Protein AF-A0A967BFW5-F1 (afdb_monomer_lite)

Sequence (135 aa):
MIITHPGGSLLHADSHAGEQSDLAKATSLALAIERHWGFGGSGLLWDGVSAADIWRAPADLRERVEAHLREAQDKALVTIRANRNVLETLAERLLRVRDMSGWDIERLEQDIMASNEDTPSTEAASGGQNTCLEI

pLDDT: mean 74.75, std 19.35, range [32.22, 97.31]

Structure (mmCIF, N/CA/C/O backbone):
data_AF-A0A967BFW5-F1
#
_entry.id   AF-A0A967BFW5-F1
#
loop_
_atom_site.group_PDB
_atom_site.id
_atom_site.type_symbol
_atom_site.label_atom_id
_atom_site.label_alt_id
_atom_site.label_comp_id
_atom_site.label_asym_id
_atom_site.label_entity_id
_atom_site.label_seq_id
_atom_site.pdbx_PDB_ins_code
_atom_site.Cartn_x
_atom_site.Cartn_y
_atom_site.Cartn_z
_atom_site.occupancy
_atom_site.B_iso_or_equiv
_atom_site.auth_seq_id
_atom_site.auth_comp_id
_atom_site.auth_asym_id
_atom_site.auth_atom_id
_atom_site.pdbx_PDB_model_num
ATOM 1 N N . MET A 1 1 ? -15.442 40.557 -27.278 1.00 44.66 1 MET A N 1
ATOM 2 C CA . MET A 1 1 ? -14.655 41.226 -26.223 1.00 44.66 1 MET A CA 1
ATOM 3 C C . MET A 1 1 ? -15.603 41.619 -25.101 1.00 44.66 1 MET A C 1
ATOM 5 O O . MET A 1 1 ? -16.270 42.633 -25.220 1.00 44.66 1 MET A O 1
ATOM 9 N N . ILE A 1 2 ? -15.710 40.780 -24.068 1.00 32.22 2 ILE A N 1
ATOM 10 C CA . ILE A 1 2 ? -16.253 41.117 -22.745 1.00 32.22 2 ILE A CA 1
ATOM 11 C C . ILE A 1 2 ? -15.374 40.361 -21.746 1.00 32.22 2 ILE A C 1
ATOM 13 O O . ILE A 1 2 ? -15.135 39.168 -21.914 1.00 32.22 2 ILE A O 1
ATOM 17 N N . ILE A 1 3 ? -14.833 41.095 -20.780 1.00 43.09 3 ILE A N 1
ATOM 18 C CA . ILE A 1 3 ? -13.935 40.620 -19.729 1.00 43.09 3 ILE A CA 1
ATOM 19 C C . ILE A 1 3 ? -14.806 40.295 -18.512 1.00 43.09 3 ILE A C 1
ATOM 21 O O . ILE A 1 3 ? -15.486 41.184 -18.001 1.00 43.09 3 ILE A O 1
ATOM 25 N N . THR A 1 4 ? -14.778 39.052 -18.032 1.00 43.78 4 THR A N 1
ATOM 26 C CA . THR A 1 4 ? -15.323 38.662 -16.720 1.00 43.78 4 THR A CA 1
ATOM 27 C C . THR A 1 4 ? -14.179 38.287 -15.779 1.00 43.78 4 THR A C 1
ATOM 29 O O . THR A 1 4 ? -13.277 37.542 -16.153 1.00 43.78 4 THR A O 1
ATOM 32 N N . HIS A 1 5 ? -14.212 38.872 -14.581 1.00 35.19 5 HIS A N 1
ATOM 33 C CA . HIS A 1 5 ? -13.203 38.807 -13.519 1.00 35.19 5 HIS A CA 1
ATOM 34 C C . HIS A 1 5 ? -13.101 37.417 -12.853 1.00 35.19 5 HIS A C 1
ATOM 36 O O . HIS A 1 5 ? -14.050 36.634 -12.935 1.00 35.19 5 HIS A O 1
ATOM 42 N N . PRO A 1 6 ? -11.970 37.107 -12.183 1.00 43.62 6 PRO A N 1
ATOM 43 C CA . PRO A 1 6 ? -11.642 35.769 -11.712 1.00 43.62 6 PRO A CA 1
ATOM 44 C C . PRO A 1 6 ? -12.335 35.489 -10.377 1.00 43.62 6 PRO A C 1
ATOM 46 O O . PRO A 1 6 ? -11.985 36.050 -9.341 1.00 43.62 6 PRO A O 1
ATOM 49 N N . GLY A 1 7 ? -13.326 34.607 -10.406 1.00 41.75 7 GLY A N 1
ATOM 50 C CA . GLY A 1 7 ? -13.968 34.065 -9.220 1.00 41.75 7 GLY A CA 1
ATOM 51 C C . G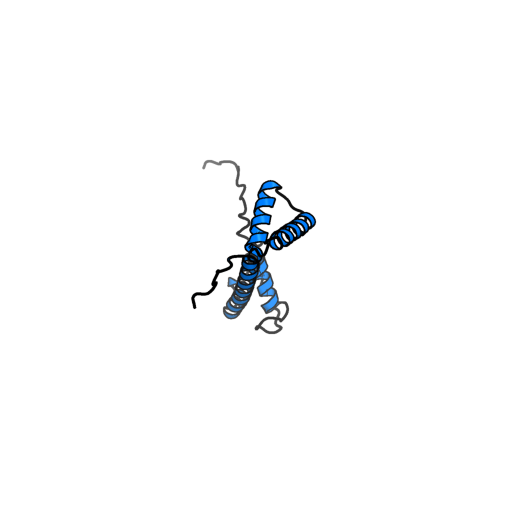LY A 1 7 ? -14.035 32.550 -9.323 1.00 41.75 7 GLY A C 1
ATOM 52 O O . GLY A 1 7 ? -14.643 32.029 -10.249 1.00 41.75 7 GLY A O 1
ATOM 53 N N . GLY A 1 8 ? -13.425 31.878 -8.348 1.00 46.81 8 GLY A N 1
ATOM 54 C CA . GLY A 1 8 ? -13.819 30.541 -7.918 1.00 46.81 8 GLY A CA 1
ATOM 55 C C . GLY A 1 8 ? -13.444 29.396 -8.850 1.00 46.81 8 GLY A C 1
ATOM 56 O O . GLY A 1 8 ? -14.253 28.936 -9.644 1.00 46.81 8 GLY A O 1
ATOM 57 N N . SER A 1 9 ? -12.266 28.822 -8.629 1.00 38.81 9 SER A N 1
ATOM 58 C CA . SER A 1 9 ? -12.146 27.375 -8.758 1.00 38.81 9 SER A CA 1
ATOM 59 C C . SER A 1 9 ? -11.348 26.870 -7.564 1.00 38.81 9 SER A C 1
ATOM 61 O O . SER A 1 9 ? -10.123 26.788 -7.578 1.00 38.81 9 SER A O 1
ATOM 63 N N . LEU A 1 10 ? -12.071 26.617 -6.470 1.00 46.34 10 LEU A N 1
ATOM 64 C CA . LEU A 1 10 ? -11.657 25.631 -5.482 1.00 46.34 10 LEU A CA 1
ATOM 65 C C . LEU A 1 10 ? -11.729 24.287 -6.204 1.00 46.34 10 LEU A C 1
ATOM 67 O O . LEU A 1 10 ? -12.758 23.617 -6.191 1.00 46.34 10 LEU A O 1
ATOM 71 N N . LEU A 1 11 ? -10.648 23.932 -6.891 1.00 45.56 11 LEU A N 1
ATOM 72 C CA . LEU A 1 11 ? -10.410 22.557 -7.292 1.00 45.56 11 LEU A CA 1
ATOM 73 C C . LEU A 1 11 ? -10.233 21.807 -5.974 1.00 45.56 11 LEU A C 1
ATOM 75 O O . LEU A 1 11 ? -9.186 21.877 -5.333 1.00 45.56 11 LEU A O 1
ATOM 79 N N . HIS A 1 12 ? -11.307 21.158 -5.535 1.00 45.75 12 HIS A N 1
ATOM 80 C CA . HIS A 1 12 ? -11.198 19.985 -4.692 1.00 45.75 12 HIS A CA 1
ATOM 81 C C . HIS A 1 12 ? -10.325 19.025 -5.500 1.00 45.75 12 HIS A C 1
ATOM 83 O O . HIS A 1 12 ? -10.773 18.445 -6.484 1.00 45.75 12 HIS A O 1
ATOM 89 N N . ALA A 1 13 ? -9.031 18.989 -5.187 1.00 47.25 13 ALA A N 1
ATOM 90 C CA . ALA A 1 13 ? -8.180 17.926 -5.665 1.00 47.25 13 ALA A CA 1
ATOM 91 C C . ALA A 1 13 ? -8.786 16.657 -5.079 1.00 47.25 13 ALA A C 1
ATOM 93 O O . ALA A 1 13 ? -8.767 16.469 -3.860 1.00 47.25 13 ALA A O 1
ATOM 94 N N . ASP A 1 14 ? -9.396 15.839 -5.928 1.00 43.50 14 ASP A N 1
ATOM 95 C CA . ASP A 1 14 ? -9.799 14.507 -5.529 1.00 43.50 14 ASP A CA 1
ATOM 96 C C . ASP A 1 14 ? -8.537 13.843 -4.976 1.00 43.50 14 ASP A C 1
ATOM 98 O O . ASP A 1 14 ? -7.567 13.632 -5.704 1.00 43.50 14 ASP A O 1
ATOM 102 N N . SER A 1 15 ? -8.523 13.511 -3.684 1.00 52.41 15 SER A N 1
ATOM 103 C CA . SER A 1 15 ? -7.407 12.833 -3.000 1.00 52.41 15 SER A CA 1
ATOM 104 C C . SER A 1 15 ? -7.033 11.475 -3.623 1.00 52.41 15 SER A C 1
ATOM 106 O O . SER A 1 15 ? -6.094 10.816 -3.188 1.00 52.41 15 SER A O 1
ATOM 108 N N . HIS A 1 16 ? -7.754 11.077 -4.671 1.00 51.78 16 HIS A N 1
ATOM 109 C CA . HIS A 1 16 ? -7.592 9.866 -5.452 1.00 51.78 16 HIS A CA 1
ATOM 110 C C . HIS A 1 16 ? -6.722 10.058 -6.708 1.00 51.78 16 HIS A C 1
ATOM 112 O O . HIS A 1 16 ? -6.217 9.066 -7.232 1.00 51.78 16 HIS A O 1
ATOM 118 N N . ALA A 1 17 ? -6.500 11.289 -7.189 1.00 55.75 17 ALA A N 1
ATOM 119 C CA . ALA A 1 17 ? -5.778 11.549 -8.436 1.00 55.75 17 ALA A CA 1
ATOM 120 C C . ALA A 1 17 ? -4.662 12.589 -8.244 1.00 55.75 17 ALA A C 1
ATOM 122 O O . ALA A 1 17 ? -4.911 13.757 -7.963 1.00 55.75 17 ALA A O 1
ATOM 123 N N . GLY A 1 18 ? -3.411 12.159 -8.419 1.00 65.94 18 GLY A N 1
ATOM 124 C CA . GLY A 1 18 ? -2.239 13.035 -8.387 1.00 65.94 18 GLY A CA 1
ATOM 125 C C . GLY A 1 18 ? -1.004 12.354 -7.806 1.00 65.94 18 GLY A C 1
ATOM 126 O O . GLY A 1 18 ? -1.074 11.240 -7.293 1.00 65.94 18 GLY A O 1
ATOM 127 N N . GLU A 1 19 ? 0.134 13.044 -7.849 1.00 67.44 19 GLU A N 1
ATOM 128 C CA . GLU A 1 19 ? 1.432 12.545 -7.356 1.00 67.44 19 GLU A CA 1
ATOM 129 C C . GLU A 1 19 ? 1.438 12.236 -5.847 1.00 67.44 19 GLU A C 1
ATOM 131 O O . GLU A 1 19 ? 2.284 11.4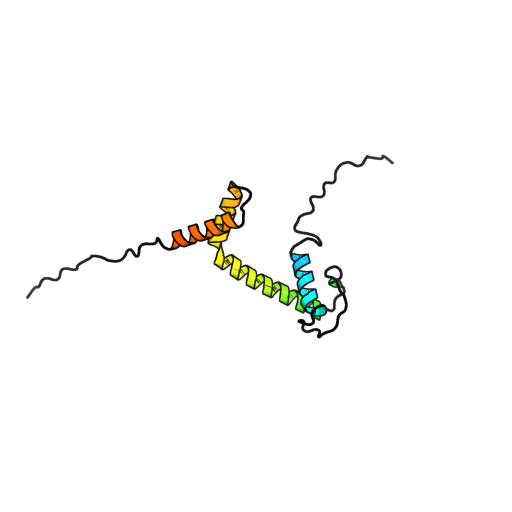89 -5.363 1.00 67.44 19 GLU A O 1
ATOM 136 N N . GLN A 1 20 ? 0.468 12.774 -5.101 1.00 76.81 20 GLN A N 1
ATOM 137 C CA . GLN A 1 20 ? 0.286 12.509 -3.671 1.00 76.81 20 GLN A CA 1
ATOM 138 C C . GLN A 1 20 ? -0.631 11.311 -3.377 1.00 76.81 20 GLN A C 1
ATOM 140 O O . GLN A 1 20 ? -0.743 10.919 -2.214 1.00 76.81 20 GLN A O 1
ATOM 145 N N . SER A 1 21 ? -1.268 10.731 -4.402 1.00 84.50 21 SER A N 1
ATOM 146 C CA . SER A 1 21 ? -2.114 9.541 -4.269 1.00 84.50 21 SER A CA 1
ATOM 147 C C . SER A 1 21 ? -1.296 8.349 -3.773 1.00 84.50 21 SER A C 1
ATOM 149 O O . SER A 1 21 ? -0.130 8.178 -4.142 1.00 84.50 21 SER A O 1
ATOM 151 N N . ASP A 1 22 ? -1.917 7.485 -2.974 1.00 88.75 22 ASP A N 1
ATOM 152 C CA . ASP A 1 22 ? -1.267 6.276 -2.463 1.00 88.75 22 ASP A CA 1
ATOM 153 C C . ASP A 1 22 ? -0.820 5.347 -3.594 1.00 88.75 22 ASP A C 1
ATOM 155 O O . ASP A 1 22 ? 0.235 4.724 -3.495 1.00 88.75 22 ASP A O 1
ATOM 159 N N . LEU A 1 23 ? -1.541 5.338 -4.721 1.00 88.94 23 LEU A N 1
ATOM 160 C CA . LEU A 1 23 ? -1.125 4.596 -5.910 1.00 88.94 23 LEU A CA 1
ATOM 161 C C . LEU A 1 23 ? 0.163 5.167 -6.524 1.00 88.94 23 LEU A C 1
ATOM 163 O O . LEU A 1 23 ? 1.049 4.406 -6.915 1.00 88.94 23 LEU A O 1
ATOM 167 N N . ALA A 1 24 ? 0.305 6.494 -6.581 1.00 87.44 24 ALA A N 1
ATOM 168 C CA . ALA A 1 24 ? 1.520 7.138 -7.086 1.00 87.44 24 ALA A CA 1
ATOM 169 C C . ALA A 1 24 ? 2.723 6.857 -6.169 1.00 87.44 24 ALA A C 1
ATOM 171 O O . ALA A 1 24 ? 3.816 6.537 -6.648 1.00 87.44 24 ALA A O 1
ATOM 172 N N . LYS A 1 25 ? 2.513 6.890 -4.847 1.00 89.94 25 LYS A N 1
ATOM 173 C CA . LYS A 1 25 ? 3.532 6.518 -3.851 1.00 89.94 25 LYS A CA 1
ATOM 174 C C . LYS A 1 25 ? 3.932 5.046 -3.960 1.00 89.94 25 LYS A C 1
ATOM 176 O O . LYS A 1 25 ? 5.123 4.749 -4.007 1.00 89.94 25 LYS A O 1
ATOM 181 N N . ALA A 1 26 ? 2.962 4.136 -4.058 1.00 91.88 26 ALA A N 1
ATOM 182 C CA . ALA A 1 26 ? 3.214 2.704 -4.221 1.00 91.88 26 ALA A CA 1
ATOM 183 C C . ALA A 1 26 ? 3.988 2.410 -5.516 1.00 91.88 26 ALA A C 1
ATOM 185 O O . ALA A 1 26 ? 4.957 1.654 -5.506 1.00 91.88 26 ALA A O 1
ATOM 186 N N . THR A 1 27 ? 3.621 3.077 -6.613 1.00 90.00 27 THR A N 1
ATOM 187 C CA . THR A 1 27 ? 4.324 2.969 -7.901 1.00 90.00 27 THR A CA 1
ATOM 188 C C . THR A 1 27 ? 5.767 3.463 -7.791 1.00 90.00 27 THR A C 1
ATOM 190 O O . THR A 1 27 ? 6.689 2.821 -8.292 1.00 90.00 27 THR A O 1
ATOM 193 N N . SER A 1 28 ? 5.985 4.579 -7.090 1.00 88.38 28 SER A N 1
ATOM 194 C CA . SER A 1 28 ? 7.326 5.127 -6.852 1.00 88.38 28 SER A CA 1
ATOM 195 C C . SER A 1 28 ? 8.192 4.168 -6.030 1.00 88.38 28 SER A C 1
ATOM 197 O O . SER A 1 28 ? 9.363 3.967 -6.348 1.00 88.38 28 SER A O 1
ATOM 199 N N . LEU A 1 29 ? 7.611 3.532 -5.009 1.00 90.38 29 LEU A N 1
ATOM 200 C CA . LEU A 1 29 ? 8.292 2.530 -4.192 1.00 90.38 29 LEU A CA 1
ATOM 201 C C . LEU A 1 29 ? 8.671 1.285 -5.009 1.00 90.38 29 LEU A C 1
ATOM 203 O O . LEU A 1 29 ? 9.802 0.814 -4.919 1.00 90.38 29 LEU A O 1
ATOM 207 N N . ALA A 1 30 ? 7.765 0.784 -5.849 1.00 89.00 30 ALA A N 1
ATOM 208 C CA . ALA A 1 30 ? 8.036 -0.358 -6.722 1.00 89.00 30 ALA A CA 1
ATOM 209 C C . ALA A 1 30 ? 9.156 -0.064 -7.742 1.00 89.00 30 ALA A C 1
ATOM 211 O O . ALA A 1 30 ? 10.034 -0.897 -7.964 1.00 89.00 30 ALA A O 1
ATOM 212 N N . LEU A 1 31 ? 9.198 1.147 -8.308 1.00 87.75 31 LEU A N 1
ATOM 213 C CA . LEU A 1 31 ? 10.312 1.588 -9.160 1.00 87.75 31 LEU A CA 1
ATOM 214 C C . LEU A 1 31 ? 11.640 1.693 -8.394 1.00 87.75 31 LEU A C 1
ATOM 216 O O . LEU A 1 31 ? 12.705 1.382 -8.940 1.00 87.75 31 LEU A O 1
ATOM 220 N N . ALA A 1 32 ? 11.595 2.106 -7.124 1.00 85.69 32 ALA A N 1
ATOM 221 C CA . ALA A 1 32 ? 12.777 2.145 -6.272 1.00 85.69 32 ALA A CA 1
ATOM 222 C C . ALA A 1 32 ? 13.344 0.738 -6.020 1.00 85.69 32 ALA A C 1
ATOM 224 O O . ALA A 1 32 ? 14.550 0.525 -6.165 1.00 85.69 32 ALA A O 1
ATOM 225 N N . ILE A 1 33 ? 12.478 -0.242 -5.751 1.00 85.50 33 ILE A N 1
ATOM 226 C CA . ILE A 1 33 ? 12.864 -1.657 -5.636 1.00 85.50 33 ILE A CA 1
ATOM 227 C C . ILE A 1 33 ? 13.563 -2.124 -6.917 1.00 85.50 33 ILE A C 1
ATOM 229 O O . ILE A 1 33 ? 14.657 -2.690 -6.855 1.00 85.50 33 ILE A O 1
ATOM 233 N N . GLU A 1 34 ? 12.968 -1.834 -8.076 1.00 83.06 34 GLU A N 1
ATOM 234 C CA . GLU A 1 34 ? 13.438 -2.375 -9.350 1.00 83.06 34 GLU A CA 1
ATOM 235 C C . GLU A 1 34 ? 14.766 -1.799 -9.851 1.00 83.06 34 GLU A C 1
ATOM 237 O O . GLU A 1 34 ? 15.472 -2.472 -10.609 1.00 83.06 34 GLU A O 1
ATOM 242 N N . ARG A 1 35 ? 15.089 -0.552 -9.480 1.00 77.88 35 ARG A N 1
ATOM 243 C CA . ARG A 1 35 ? 16.202 0.196 -10.097 1.00 77.88 35 ARG A CA 1
ATOM 244 C C . ARG A 1 35 ? 17.055 1.031 -9.157 1.00 77.88 35 ARG A C 1
ATOM 246 O O . ARG A 1 35 ? 18.176 1.378 -9.506 1.00 77.88 35 ARG A O 1
ATOM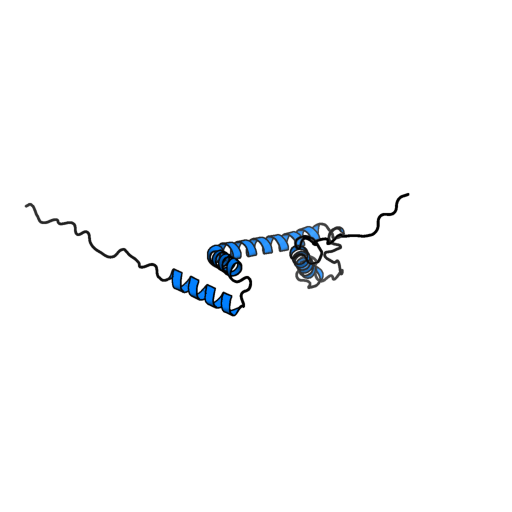 253 N N . HIS A 1 36 ? 16.548 1.376 -7.980 1.00 70.38 36 HIS A N 1
ATOM 254 C CA . HIS A 1 36 ? 17.272 2.247 -7.054 1.00 70.38 36 HIS A CA 1
ATOM 255 C C . HIS A 1 36 ? 18.032 1.439 -6.003 1.00 70.38 36 HIS A C 1
ATOM 257 O O . HIS A 1 36 ? 19.114 1.832 -5.575 1.00 70.38 36 HIS A O 1
ATOM 263 N N . TRP A 1 37 ? 17.482 0.293 -5.602 1.00 73.19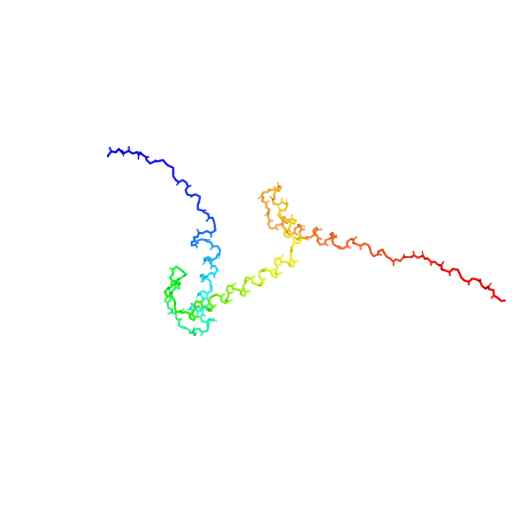 37 TRP A N 1
ATOM 264 C CA . TRP A 1 37 ? 18.032 -0.518 -4.515 1.00 73.19 37 TRP A CA 1
ATOM 265 C C . TRP A 1 37 ? 18.659 -1.834 -4.974 1.00 73.19 37 TRP A C 1
ATOM 267 O O . TRP A 1 37 ? 19.226 -2.553 -4.157 1.00 73.19 37 TRP A O 1
ATOM 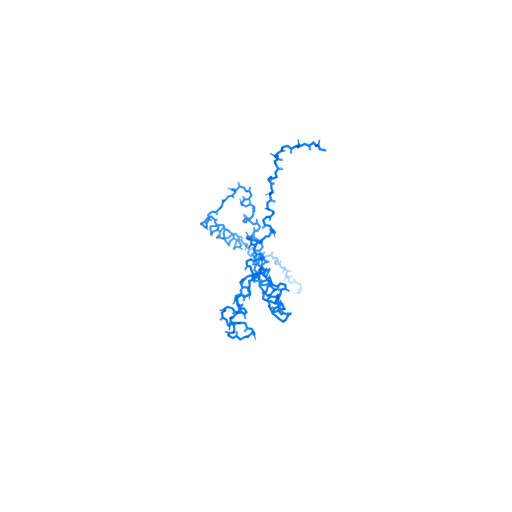277 N N . GLY A 1 38 ? 18.585 -2.152 -6.271 1.00 67.94 38 GLY A N 1
ATOM 278 C CA . GLY A 1 38 ? 19.169 -3.377 -6.824 1.00 67.94 38 GLY A CA 1
ATOM 279 C C . GLY A 1 38 ? 18.471 -4.664 -6.371 1.00 67.94 38 GLY A C 1
ATOM 280 O O . GLY A 1 38 ? 19.045 -5.741 -6.498 1.00 67.94 38 GLY A O 1
ATOM 281 N N . PHE A 1 39 ? 17.245 -4.558 -5.845 1.00 68.00 39 PHE A N 1
ATOM 282 C CA . PHE A 1 39 ? 16.405 -5.699 -5.465 1.00 68.00 39 PHE A CA 1
ATOM 283 C C . PHE A 1 39 ? 15.528 -6.206 -6.620 1.00 68.00 39 PHE A C 1
ATOM 285 O O . PHE A 1 39 ? 14.869 -7.235 -6.488 1.00 68.00 39 PHE A O 1
ATOM 292 N N . GLY A 1 40 ? 15.516 -5.486 -7.743 1.00 66.75 40 GLY A N 1
ATOM 293 C CA . GLY A 1 40 ? 14.780 -5.845 -8.948 1.00 66.75 40 GLY A CA 1
ATOM 294 C C . GLY A 1 40 ? 15.462 -6.871 -9.837 1.00 66.75 40 GLY A C 1
ATOM 295 O O . GLY A 1 40 ? 16.662 -7.133 -9.748 1.00 66.75 40 GLY A O 1
ATOM 296 N N . GLY A 1 41 ? 14.694 -7.366 -10.808 1.00 64.38 41 GLY A N 1
ATOM 297 C CA . GLY A 1 41 ? 15.203 -8.248 -11.864 1.00 64.38 41 GLY A CA 1
ATOM 298 C C . GLY A 1 41 ? 16.135 -7.550 -12.867 1.00 64.38 41 GLY A C 1
ATOM 299 O O . GLY A 1 41 ? 16.765 -8.218 -13.682 1.00 64.38 41 GLY A O 1
ATOM 300 N N . SER A 1 42 ? 16.233 -6.215 -12.813 1.00 65.06 42 SER A N 1
ATOM 301 C CA . SER A 1 42 ? 17.040 -5.378 -13.718 1.00 65.06 42 SER A CA 1
ATOM 302 C C . SER A 1 42 ? 18.551 -5.392 -13.425 1.00 65.06 42 SER A C 1
ATOM 304 O O . SER A 1 42 ? 19.329 -4.870 -14.224 1.00 65.06 42 SER A O 1
ATOM 306 N N . GLY A 1 43 ? 18.975 -5.943 -12.281 1.00 64.38 43 GLY A N 1
ATOM 307 C CA . GLY A 1 43 ? 20.353 -5.850 -11.785 1.00 64.38 43 GLY A CA 1
ATOM 308 C C . GLY A 1 43 ? 20.638 -4.554 -11.010 1.00 64.38 43 GLY A C 1
ATOM 309 O O . GLY A 1 43 ? 19.728 -3.843 -10.597 1.00 64.38 43 GLY A O 1
ATOM 310 N N . LEU A 1 44 ? 21.920 -4.241 -10.794 1.00 67.50 44 LEU A N 1
ATOM 311 C CA . LEU A 1 44 ? 22.378 -3.119 -9.951 1.00 67.50 44 LEU A CA 1
ATOM 312 C C . LEU A 1 44 ? 22.409 -1.751 -10.672 1.00 67.50 44 LEU A C 1
ATOM 314 O O . LEU A 1 44 ? 23.046 -0.815 -10.191 1.00 67.50 44 LEU A O 1
ATOM 318 N N . LEU A 1 45 ? 21.796 -1.635 -11.855 1.00 65.81 45 LEU A N 1
ATOM 319 C CA . LEU A 1 45 ? 21.841 -0.415 -12.663 1.00 65.81 45 LEU A CA 1
ATOM 320 C C . LEU A 1 45 ? 20.898 0.657 -12.099 1.00 65.81 45 LEU A C 1
ATOM 322 O O . LEU A 1 45 ? 19.686 0.459 -12.057 1.00 65.81 45 LEU A O 1
ATOM 326 N N . TRP A 1 46 ? 21.462 1.818 -11.766 1.00 61.62 46 TRP A N 1
ATOM 327 C CA . TRP A 1 46 ? 20.717 3.026 -11.421 1.00 61.62 46 TRP A CA 1
ATOM 328 C C . TRP A 1 46 ? 20.453 3.874 -12.668 1.00 61.62 46 TRP A C 1
ATOM 330 O O . TRP A 1 46 ? 21.404 4.310 -13.318 1.00 61.62 46 TRP A O 1
ATOM 340 N N . ASP A 1 47 ? 19.191 4.170 -12.982 1.00 67.12 47 ASP A N 1
ATOM 341 C CA . ASP A 1 47 ? 18.839 5.030 -14.125 1.00 67.12 47 ASP A CA 1
ATOM 342 C C . ASP A 1 47 ? 17.866 6.179 -13.820 1.00 67.12 47 ASP A C 1
ATOM 344 O O . ASP A 1 47 ? 17.504 6.930 -14.724 1.00 67.12 47 ASP A O 1
ATOM 348 N N . GLY A 1 48 ? 17.506 6.380 -12.547 1.00 64.56 48 GLY A N 1
ATOM 349 C CA . GLY A 1 48 ? 16.834 7.592 -12.065 1.00 64.56 48 GLY A CA 1
ATOM 350 C C . GLY A 1 48 ? 15.441 7.872 -12.645 1.00 64.56 48 GLY A C 1
ATOM 351 O O . GLY A 1 48 ? 14.958 8.995 -12.512 1.00 64.56 48 GLY A O 1
ATOM 352 N N . VAL A 1 49 ? 14.789 6.897 -13.290 1.00 67.31 49 VAL A N 1
ATOM 353 C CA . VAL A 1 49 ? 13.423 7.063 -13.814 1.00 67.31 49 VAL A CA 1
ATOM 354 C C . VAL A 1 49 ? 12.433 7.201 -12.656 1.00 67.31 49 VAL A C 1
ATOM 356 O O . VAL A 1 49 ? 12.339 6.326 -11.794 1.00 67.31 49 VAL A O 1
ATOM 359 N N . SER A 1 50 ? 11.675 8.298 -12.655 1.00 68.75 50 SER A N 1
ATOM 360 C CA . SER A 1 50 ? 10.643 8.576 -11.656 1.00 68.75 50 SER A CA 1
ATOM 361 C C . SER A 1 50 ? 9.299 7.931 -12.028 1.00 68.75 50 SER A C 1
ATOM 363 O O . SER A 1 50 ? 9.056 7.589 -13.187 1.00 68.75 50 SER A O 1
ATOM 365 N N . ALA A 1 51 ? 8.378 7.801 -11.065 1.00 66.75 51 ALA A N 1
ATOM 366 C CA . ALA A 1 51 ? 7.010 7.344 -11.347 1.00 66.75 51 ALA A CA 1
ATOM 367 C C . ALA A 1 51 ? 6.275 8.254 -12.339 1.00 66.75 51 ALA A C 1
ATOM 369 O O . ALA A 1 51 ? 5.481 7.775 -13.149 1.00 66.75 51 ALA A O 1
ATOM 370 N N . ALA A 1 52 ? 6.605 9.546 -12.329 1.00 70.31 52 ALA A N 1
ATOM 371 C CA . ALA A 1 52 ? 6.101 10.521 -13.279 1.00 70.31 52 ALA A CA 1
ATOM 372 C C . ALA A 1 52 ? 6.699 10.361 -14.685 1.00 70.31 52 ALA A C 1
ATOM 374 O O . ALA A 1 52 ? 6.360 11.146 -15.543 1.00 70.31 52 ALA A O 1
ATOM 375 N N . ASP A 1 53 ? 7.561 9.379 -14.957 1.00 73.25 53 ASP A N 1
ATOM 376 C CA . ASP A 1 53 ? 8.074 9.087 -16.303 1.00 73.25 53 ASP A CA 1
ATOM 377 C C . ASP A 1 53 ? 7.846 7.620 -16.697 1.00 73.25 53 ASP A C 1
ATOM 379 O O . ASP A 1 53 ? 8.408 7.135 -17.682 1.00 73.25 53 ASP A O 1
ATOM 383 N N . ILE A 1 54 ? 7.002 6.889 -15.957 1.00 72.62 54 ILE A N 1
ATOM 384 C CA . ILE A 1 54 ? 6.823 5.441 -16.131 1.00 72.62 54 ILE A CA 1
ATOM 385 C C . ILE A 1 54 ? 6.370 5.053 -17.545 1.00 72.62 54 ILE A C 1
ATOM 387 O O . ILE A 1 54 ? 6.687 3.968 -18.022 1.00 72.62 54 ILE A O 1
ATOM 391 N N . TRP A 1 55 ? 5.683 5.939 -18.271 1.00 74.00 55 TRP A N 1
ATOM 392 C CA . TRP A 1 55 ? 5.293 5.693 -19.664 1.00 74.00 55 TRP A CA 1
ATOM 393 C C . TRP A 1 55 ? 6.481 5.634 -20.632 1.00 74.00 55 TRP A C 1
ATOM 395 O O . TRP A 1 55 ? 6.346 5.075 -21.718 1.00 74.00 55 TRP A O 1
ATOM 405 N N . ARG A 1 56 ? 7.637 6.196 -20.257 1.00 77.69 56 ARG A N 1
ATOM 406 C CA . ARG A 1 56 ? 8.901 6.079 -20.999 1.00 77.69 56 ARG A CA 1
ATOM 407 C C . ARG A 1 56 ? 9.690 4.830 -20.613 1.00 77.69 56 ARG A C 1
ATOM 409 O O . ARG A 1 56 ? 10.679 4.519 -21.274 1.00 77.69 56 ARG A O 1
ATOM 416 N N . ALA A 1 57 ? 9.286 4.134 -19.551 1.00 77.25 57 ALA A N 1
ATOM 417 C CA . ALA A 1 57 ? 9.991 2.954 -19.096 1.00 77.25 57 ALA A CA 1
ATOM 418 C C . ALA A 1 57 ? 9.835 1.787 -20.091 1.00 77.25 57 ALA A C 1
ATOM 420 O O . ALA A 1 57 ? 8.759 1.602 -20.677 1.00 77.25 57 ALA A O 1
ATOM 421 N N . PRO A 1 58 ? 10.883 0.959 -20.247 1.00 83.00 58 PRO A N 1
ATOM 422 C CA . PRO A 1 58 ? 10.802 -0.308 -20.964 1.00 83.00 58 PRO A CA 1
ATOM 423 C C . PRO A 1 58 ? 9.612 -1.166 -20.508 1.00 83.00 58 PRO A C 1
ATOM 425 O O . PRO A 1 58 ? 9.217 -1.139 -19.339 1.00 83.00 58 PRO A O 1
ATOM 428 N N . ALA A 1 59 ? 9.014 -1.918 -21.436 1.00 84.56 59 ALA A N 1
ATOM 429 C CA . ALA A 1 59 ? 7.808 -2.703 -21.160 1.00 84.56 59 ALA A CA 1
ATOM 430 C C . ALA A 1 59 ? 8.019 -3.742 -20.046 1.00 84.56 59 ALA A C 1
ATOM 432 O O . ALA A 1 59 ? 7.171 -3.865 -19.169 1.00 84.56 59 ALA A O 1
ATOM 433 N N . ASP A 1 60 ? 9.182 -4.390 -20.026 1.00 84.94 60 ASP A N 1
ATOM 434 C CA . ASP A 1 60 ? 9.574 -5.360 -19.005 1.00 84.94 60 ASP A CA 1
ATOM 435 C C . ASP A 1 60 ? 9.640 -4.734 -17.602 1.00 84.94 60 ASP A C 1
ATOM 437 O O . ASP A 1 60 ? 9.250 -5.370 -16.625 1.00 84.94 60 ASP A O 1
ATOM 441 N N . LEU A 1 61 ? 10.091 -3.477 -17.480 1.00 84.06 61 LEU A N 1
ATOM 442 C CA . LEU A 1 61 ? 10.077 -2.771 -16.197 1.00 84.06 61 LEU A CA 1
ATOM 443 C C . LEU A 1 61 ? 8.643 -2.514 -15.738 1.00 84.06 61 LEU A C 1
ATOM 445 O O . LEU A 1 61 ? 8.326 -2.737 -14.573 1.00 84.06 61 LEU A O 1
ATOM 449 N N . ARG A 1 62 ? 7.783 -2.036 -16.644 1.00 84.94 62 ARG A N 1
ATOM 450 C CA . ARG A 1 62 ? 6.378 -1.760 -16.316 1.00 84.94 62 ARG A CA 1
ATOM 451 C C . ARG A 1 62 ? 5.662 -3.024 -15.847 1.00 84.94 62 ARG A C 1
ATOM 453 O O . ARG A 1 62 ? 4.925 -2.957 -14.873 1.00 84.94 62 ARG A O 1
ATOM 460 N N . GLU A 1 63 ? 5.926 -4.165 -16.481 1.00 88.81 63 GLU A N 1
ATOM 461 C CA . GLU A 1 63 ? 5.385 -5.465 -16.066 1.00 88.81 63 GLU A CA 1
ATOM 462 C C . GLU A 1 63 ? 5.856 -5.880 -14.667 1.00 88.81 63 GLU A C 1
ATOM 464 O O . GLU A 1 63 ? 5.044 -6.327 -13.861 1.00 88.81 63 GLU A O 1
ATOM 469 N N . ARG A 1 64 ? 7.142 -5.693 -14.339 1.00 87.88 64 ARG A N 1
ATOM 470 C CA . ARG A 1 64 ? 7.660 -6.005 -12.995 1.00 87.88 64 ARG A CA 1
ATOM 471 C C . ARG A 1 64 ? 7.089 -5.085 -11.921 1.00 87.88 64 ARG A C 1
ATOM 473 O O . ARG A 1 64 ? 6.679 -5.558 -10.867 1.00 87.88 64 ARG A O 1
ATOM 480 N N . VAL A 1 65 ? 7.017 -3.783 -12.194 1.00 89.12 65 VAL A N 1
ATOM 481 C CA . VAL A 1 65 ? 6.383 -2.808 -11.291 1.00 89.12 65 VAL A CA 1
ATOM 482 C C . VAL A 1 65 ? 4.920 -3.180 -11.047 1.00 89.12 65 VAL A C 1
ATOM 484 O O . VAL A 1 65 ? 4.485 -3.226 -9.900 1.00 89.12 65 VAL A O 1
ATOM 487 N N . GLU A 1 66 ? 4.182 -3.514 -12.103 1.00 91.06 66 GLU A N 1
ATOM 488 C CA . GLU A 1 66 ? 2.796 -3.975 -12.005 1.00 91.06 66 GLU A CA 1
ATOM 489 C C . GLU A 1 66 ? 2.675 -5.271 -11.184 1.00 91.06 66 GLU A C 1
ATOM 491 O O . GLU A 1 66 ? 1.754 -5.405 -10.378 1.00 91.06 66 GLU A O 1
ATOM 496 N N . ALA A 1 67 ? 3.613 -6.212 -11.335 1.00 92.06 67 ALA A N 1
ATOM 497 C CA . ALA A 1 67 ? 3.640 -7.443 -10.548 1.00 92.06 67 ALA A CA 1
ATOM 498 C C . ALA A 1 67 ? 3.803 -7.165 -9.043 1.00 92.06 67 ALA A C 1
ATOM 500 O O . ALA A 1 67 ? 3.043 -7.715 -8.245 1.00 92.06 67 ALA A O 1
ATOM 501 N N . HIS A 1 68 ? 4.710 -6.258 -8.657 1.00 92.38 68 HIS A N 1
ATOM 502 C CA . HIS A 1 68 ? 4.865 -5.829 -7.257 1.00 92.38 68 HIS A CA 1
ATOM 503 C C . HIS A 1 68 ? 3.584 -5.204 -6.703 1.00 92.38 68 HIS A C 1
ATOM 505 O O . HIS A 1 68 ? 3.176 -5.511 -5.582 1.00 92.38 68 HIS A O 1
ATOM 511 N N . LEU A 1 69 ? 2.928 -4.340 -7.484 1.00 94.25 69 LEU A N 1
ATOM 512 C CA . LEU A 1 69 ? 1.680 -3.694 -7.070 1.00 94.25 69 LEU A CA 1
ATOM 513 C C . LEU A 1 69 ? 0.552 -4.711 -6.866 1.00 94.25 69 LEU A C 1
ATOM 515 O O . LEU A 1 69 ? -0.182 -4.618 -5.882 1.00 94.25 69 LEU A O 1
ATOM 519 N N . ARG A 1 70 ? 0.435 -5.700 -7.756 1.00 95.88 70 ARG A N 1
ATOM 520 C CA . ARG A 1 70 ? -0.559 -6.778 -7.643 1.00 95.88 70 ARG A CA 1
ATOM 521 C C . ARG A 1 70 ? -0.304 -7.663 -6.433 1.00 95.88 70 ARG A C 1
ATOM 523 O O . ARG A 1 70 ? -1.222 -7.902 -5.659 1.00 95.88 70 ARG A O 1
ATOM 530 N N . GLU A 1 71 ? 0.941 -8.080 -6.220 1.00 94.94 71 GLU A N 1
ATOM 531 C CA . GLU A 1 71 ? 1.307 -8.880 -5.049 1.00 94.94 71 GLU A CA 1
ATOM 532 C C . GLU A 1 71 ? 1.006 -8.128 -3.742 1.00 94.94 71 GLU A C 1
ATOM 534 O O . GLU A 1 71 ? 0.449 -8.696 -2.798 1.00 94.94 71 GLU A O 1
ATOM 539 N N . ALA A 1 72 ? 1.338 -6.836 -3.685 1.00 94.19 72 ALA A N 1
ATOM 540 C CA . ALA A 1 72 ? 1.033 -5.992 -2.537 1.00 94.19 72 ALA A CA 1
ATOM 541 C C . ALA A 1 72 ? -0.482 -5.835 -2.325 1.00 94.19 72 ALA A C 1
ATOM 543 O O . ALA A 1 72 ? -0.951 -5.935 -1.189 1.00 94.19 72 ALA A O 1
ATOM 544 N N . GLN A 1 73 ? -1.253 -5.637 -3.400 1.00 95.81 73 GLN A N 1
ATOM 545 C CA . GLN A 1 73 ? -2.714 -5.566 -3.346 1.00 95.81 73 GLN A CA 1
ATOM 546 C C . GLN A 1 73 ? -3.319 -6.866 -2.810 1.00 95.81 73 GLN A C 1
ATOM 548 O O . GLN A 1 73 ? -4.164 -6.815 -1.916 1.00 95.81 73 GLN A O 1
ATOM 553 N N . ASP A 1 74 ? -2.881 -8.019 -3.310 1.00 97.31 74 ASP A N 1
ATOM 554 C CA . ASP A 1 74 ? -3.396 -9.317 -2.877 1.00 97.31 74 ASP A CA 1
ATOM 555 C C . ASP A 1 74 ? -3.128 -9.548 -1.386 1.00 97.31 74 ASP A C 1
ATOM 557 O O . ASP A 1 74 ? -4.040 -9.910 -0.637 1.00 97.31 74 ASP A O 1
ATOM 561 N N . LYS A 1 75 ? -1.911 -9.245 -0.915 1.00 96.38 75 LYS A N 1
ATOM 562 C CA . LYS A 1 75 ? -1.566 -9.307 0.515 1.00 96.38 75 LYS A CA 1
ATOM 563 C C . LYS A 1 75 ? -2.428 -8.360 1.349 1.00 96.38 75 LYS A C 1
ATOM 565 O O . LYS A 1 75 ? -2.957 -8.768 2.382 1.00 96.38 75 LYS A O 1
ATOM 570 N N . ALA A 1 76 ? -2.611 -7.119 0.899 1.00 95.12 76 ALA A N 1
ATOM 571 C CA . ALA A 1 76 ? -3.452 -6.148 1.591 1.00 95.12 76 ALA A CA 1
ATOM 572 C C . ALA A 1 76 ? -4.910 -6.627 1.684 1.00 95.12 76 ALA A C 1
ATOM 574 O O . ALA A 1 76 ? -5.519 -6.540 2.749 1.00 95.12 76 ALA A O 1
ATOM 575 N N . LEU A 1 77 ? -5.458 -7.195 0.606 1.00 96.38 77 LEU A N 1
ATOM 576 C CA . LEU A 1 77 ? -6.813 -7.747 0.588 1.00 96.38 77 LEU A CA 1
ATOM 577 C C . LEU A 1 77 ? -6.968 -8.931 1.542 1.00 96.38 77 LEU A C 1
ATOM 579 O O . LEU A 1 77 ? -7.996 -9.026 2.213 1.00 96.38 77 LEU A O 1
ATOM 583 N N . VAL A 1 78 ? -5.973 -9.817 1.627 1.00 97.31 78 VAL A N 1
ATOM 584 C CA . VAL A 1 78 ? -5.968 -10.913 2.607 1.00 97.31 78 VAL A CA 1
ATOM 585 C C . VAL A 1 78 ? -6.026 -10.353 4.029 1.00 97.31 78 VAL A C 1
ATOM 587 O O . VAL A 1 78 ? -6.899 -10.754 4.799 1.00 97.31 78 VAL A O 1
ATOM 590 N N . THR A 1 79 ? -5.178 -9.374 4.354 1.00 95.31 79 THR A N 1
ATOM 591 C CA . THR A 1 79 ? -5.158 -8.730 5.676 1.00 95.31 79 THR A CA 1
ATOM 592 C C . THR A 1 79 ? -6.479 -8.032 5.996 1.00 95.31 79 THR A C 1
ATOM 594 O O . THR A 1 79 ? -7.031 -8.235 7.075 1.00 95.31 79 THR A O 1
ATOM 597 N N . ILE A 1 80 ? -7.034 -7.252 5.064 1.00 95.12 80 ILE A N 1
ATOM 598 C CA . ILE A 1 80 ? -8.313 -6.549 5.255 1.00 95.12 80 ILE A CA 1
ATOM 599 C C . ILE A 1 80 ? -9.449 -7.546 5.496 1.00 95.12 80 ILE A C 1
ATOM 601 O O . ILE A 1 80 ? -10.258 -7.358 6.402 1.00 95.12 80 ILE A O 1
ATOM 605 N N . ARG A 1 81 ? -9.510 -8.630 4.714 1.00 95.12 81 ARG A N 1
ATOM 606 C CA . ARG A 1 81 ? -10.548 -9.662 4.862 1.00 95.12 81 ARG A CA 1
ATOM 607 C C . ARG A 1 81 ? -10.444 -10.384 6.199 1.00 95.12 81 ARG A C 1
ATOM 609 O O . ARG A 1 81 ? -11.469 -10.582 6.844 1.00 95.12 81 ARG A O 1
ATOM 616 N N . ALA A 1 82 ? -9.230 -10.738 6.619 1.00 93.44 82 ALA A N 1
ATOM 617 C CA . ALA A 1 82 ? -8.991 -11.387 7.906 1.00 93.44 82 ALA A CA 1
ATOM 618 C C . ALA A 1 82 ? -9.422 -10.507 9.093 1.00 93.44 82 ALA A C 1
ATOM 620 O O . ALA A 1 82 ? -9.884 -11.026 10.102 1.00 93.44 82 ALA A O 1
ATOM 621 N N . ASN A 1 83 ? -9.335 -9.182 8.946 1.00 91.94 83 ASN A N 1
ATOM 622 C CA . ASN A 1 83 ? -9.630 -8.212 10.004 1.00 91.94 83 ASN A CA 1
ATOM 623 C C . ASN A 1 83 ? -10.963 -7.467 9.801 1.00 91.94 83 ASN A C 1
ATOM 625 O O . ASN A 1 83 ? -11.173 -6.405 10.385 1.00 91.94 83 ASN A O 1
ATOM 629 N N . ARG A 1 84 ? -11.884 -8.001 8.983 1.00 92.56 84 ARG A N 1
ATOM 630 C CA . ARG A 1 84 ? -13.124 -7.305 8.587 1.00 92.56 84 ARG A CA 1
ATOM 631 C C . ARG A 1 84 ? -13.953 -6.814 9.778 1.00 92.56 84 ARG A C 1
ATOM 633 O O . ARG A 1 84 ? -14.378 -5.667 9.766 1.00 92.56 84 ARG A O 1
ATOM 640 N N . ASN A 1 85 ? -14.145 -7.653 10.797 1.00 89.12 85 ASN A N 1
ATOM 641 C CA . ASN A 1 85 ? -14.925 -7.305 11.993 1.00 89.12 85 ASN A CA 1
ATOM 642 C C . ASN A 1 85 ? -14.303 -6.111 12.747 1.00 89.12 85 ASN A C 1
ATOM 644 O O . ASN A 1 85 ? -14.984 -5.130 13.049 1.00 89.12 85 ASN A O 1
ATOM 648 N N . VAL A 1 86 ? -12.984 -6.154 12.965 1.00 90.44 86 VAL A N 1
ATOM 649 C CA . VAL A 1 86 ? -12.245 -5.065 13.618 1.00 90.44 86 VAL A CA 1
ATOM 650 C C . VAL A 1 86 ? -12.374 -3.771 12.817 1.00 90.44 86 VAL A C 1
ATOM 652 O O . VAL A 1 86 ? -12.687 -2.727 13.384 1.00 90.44 86 VAL A O 1
ATOM 655 N N . LEU A 1 87 ? -12.219 -3.841 11.491 1.00 92.88 87 LEU A N 1
ATOM 656 C CA . LEU A 1 87 ? -12.336 -2.682 10.604 1.00 92.88 87 LEU A CA 1
ATOM 657 C C . LEU A 1 87 ? -13.744 -2.074 10.591 1.00 92.88 87 LEU A C 1
ATOM 659 O O . LEU A 1 87 ? -13.870 -0.851 10.601 1.00 92.88 87 LEU A O 1
ATOM 663 N N . GLU A 1 88 ? -14.799 -2.891 10.582 1.00 94.56 88 GLU A N 1
ATOM 664 C CA . GLU A 1 88 ? -16.184 -2.404 10.650 1.00 94.56 88 GLU A CA 1
ATOM 665 C C . GLU A 1 88 ? -16.450 -1.698 11.980 1.00 94.56 88 GLU A C 1
ATOM 667 O O . GLU A 1 88 ? -16.950 -0.572 11.996 1.00 94.56 88 GLU A O 1
ATOM 672 N N . THR A 1 89 ? -16.021 -2.300 13.089 1.00 93.00 89 THR A N 1
ATOM 673 C CA . THR A 1 89 ? -16.191 -1.713 14.422 1.00 93.00 89 THR A CA 1
ATOM 674 C C . THR A 1 89 ? -15.407 -0.405 14.564 1.00 93.00 89 THR A C 1
ATOM 676 O O . THR A 1 89 ? -15.915 0.583 15.108 1.00 93.00 89 THR A O 1
ATOM 679 N N . LEU A 1 90 ? -14.184 -0.364 14.026 1.00 93.25 90 LEU A N 1
ATOM 680 C CA . LEU A 1 90 ? -13.363 0.840 13.976 1.00 93.25 90 LEU A CA 1
ATOM 681 C C . LEU A 1 90 ? -14.054 1.943 13.163 1.00 93.25 90 LEU A C 1
ATOM 683 O O . LEU A 1 90 ? -14.162 3.076 13.634 1.00 93.25 90 LEU A O 1
ATOM 687 N N . ALA A 1 91 ? -14.571 1.616 11.976 1.00 93.75 91 ALA A N 1
ATOM 688 C CA . ALA A 1 91 ? -15.273 2.567 11.119 1.00 93.75 91 ALA A CA 1
ATOM 689 C C . ALA A 1 91 ? -16.525 3.133 11.805 1.00 93.75 91 ALA A C 1
ATOM 691 O O . ALA A 1 91 ? -16.731 4.348 11.823 1.00 93.75 91 ALA A O 1
ATOM 692 N N . GLU A 1 92 ? -17.335 2.283 12.437 1.00 94.50 92 GLU A N 1
ATOM 693 C CA . GLU A 1 92 ? -18.500 2.721 13.205 1.00 94.50 92 GLU A CA 1
ATOM 694 C C . GLU A 1 92 ? -18.128 3.653 14.358 1.00 94.50 92 GLU A C 1
ATOM 696 O O . GLU A 1 92 ? -18.840 4.623 14.642 1.00 94.50 92 GLU A O 1
ATOM 701 N N . ARG A 1 93 ? -17.020 3.368 15.050 1.00 93.19 93 ARG A N 1
ATOM 702 C CA . ARG A 1 93 ? -16.541 4.219 16.136 1.00 93.19 93 ARG A CA 1
ATOM 703 C C . ARG A 1 93 ? -16.086 5.568 15.595 1.00 93.19 93 ARG A C 1
ATOM 705 O O . ARG A 1 93 ? -16.545 6.588 16.108 1.00 93.19 93 ARG A O 1
ATOM 712 N N . LEU A 1 94 ? -15.280 5.580 14.536 1.00 94.12 94 LEU A N 1
ATOM 713 C CA . LEU A 1 94 ? -14.805 6.799 13.878 1.00 94.12 94 LEU A CA 1
ATOM 714 C C . LEU A 1 94 ? -15.953 7.671 13.357 1.00 94.12 94 LEU A C 1
ATOM 716 O O . LEU A 1 94 ? -15.893 8.890 13.498 1.00 94.12 94 LEU A O 1
ATOM 720 N N . LEU A 1 95 ? -17.042 7.082 12.854 1.00 94.75 95 LEU A N 1
ATOM 721 C CA . LEU A 1 95 ? -18.240 7.842 12.472 1.00 94.75 95 LEU A CA 1
ATOM 722 C C . LEU A 1 95 ? -18.867 8.605 13.653 1.00 94.75 95 LEU A C 1
ATOM 724 O O . LEU A 1 95 ? -19.471 9.657 13.447 1.00 94.75 95 LEU A O 1
ATOM 728 N N . ARG A 1 96 ? -18.717 8.103 14.886 1.00 93.69 96 ARG A N 1
ATOM 729 C CA . ARG A 1 96 ? -19.240 8.735 16.109 1.00 93.69 96 ARG A CA 1
ATOM 730 C C . ARG A 1 96 ? -18.271 9.749 16.720 1.00 93.69 96 ARG A C 1
ATOM 732 O O . ARG A 1 96 ? -18.713 10.813 17.143 1.00 93.69 96 ARG A O 1
ATOM 739 N N . VAL A 1 97 ? -16.976 9.423 16.794 1.00 93.19 97 VAL A N 1
ATOM 740 C CA . VAL A 1 97 ? -15.975 10.228 17.531 1.00 93.19 97 VAL A CA 1
ATOM 741 C C . VAL A 1 97 ? -15.091 11.112 16.647 1.00 93.19 97 VAL A C 1
ATOM 743 O O . VAL A 1 97 ? -14.411 11.991 17.166 1.00 93.19 97 VAL A O 1
ATOM 746 N N . ARG A 1 98 ? -15.141 10.932 15.319 1.00 91.62 98 ARG A N 1
ATOM 747 C CA . ARG A 1 98 ? -14.363 11.622 14.266 1.00 91.62 98 ARG A CA 1
ATOM 748 C C . ARG A 1 98 ? -12.850 11.404 14.275 1.00 91.62 98 ARG A C 1
ATOM 750 O O . ARG A 1 98 ? -12.256 11.477 13.206 1.00 91.62 98 ARG A O 1
ATOM 757 N N . ASP A 1 99 ? -12.251 11.155 15.430 1.00 93.75 99 ASP A N 1
ATOM 758 C CA . ASP A 1 99 ? -10.823 10.887 15.594 1.00 93.75 99 ASP A CA 1
ATOM 759 C C . ASP A 1 99 ? -10.621 9.826 16.686 1.00 93.75 99 ASP A C 1
ATOM 761 O O . ASP A 1 99 ? -11.403 9.743 17.637 1.00 93.75 99 ASP A O 1
ATOM 765 N N . MET A 1 100 ? -9.594 8.999 16.527 1.00 93.00 100 MET A N 1
ATOM 766 C CA . MET A 1 100 ? -9.169 7.978 17.476 1.00 93.00 100 MET A CA 1
ATOM 767 C C . MET A 1 100 ? -7.646 7.980 17.540 1.00 93.00 100 MET A C 1
ATOM 769 O O . MET A 1 100 ? -6.967 7.845 16.522 1.00 93.00 100 MET A O 1
ATOM 773 N N . SER A 1 101 ? -7.106 8.087 18.750 1.00 94.56 101 SER A N 1
ATOM 774 C CA . SER A 1 101 ? -5.676 7.910 18.981 1.00 94.56 101 SER A CA 1
ATOM 775 C C . SER A 1 101 ? -5.276 6.437 18.855 1.00 94.56 101 SER A C 1
ATOM 777 O O . SER A 1 101 ? -6.121 5.544 18.913 1.00 94.56 101 SER A O 1
ATOM 779 N N . GLY A 1 102 ? -3.971 6.158 18.761 1.00 91.69 102 GLY A N 1
ATOM 780 C CA . GLY A 1 102 ? -3.467 4.777 18.780 1.00 91.69 102 GLY A CA 1
ATOM 781 C C . GLY A 1 102 ? -3.943 3.985 20.005 1.00 91.69 102 GLY A C 1
ATOM 782 O O . GLY A 1 102 ? -4.338 2.834 19.873 1.00 91.69 102 GLY A O 1
ATOM 783 N N . TRP A 1 103 ? -4.030 4.632 21.170 1.00 92.94 103 TRP A N 1
ATOM 784 C CA . TRP A 1 103 ? -4.535 3.998 22.391 1.00 92.94 103 TRP A CA 1
ATOM 785 C C . TRP A 1 103 ? -6.028 3.647 22.313 1.00 92.94 103 TRP A C 1
ATOM 787 O O . TRP A 1 103 ? -6.446 2.597 22.798 1.00 92.94 103 TRP A O 1
ATOM 797 N N . ASP A 1 104 ? -6.842 4.498 21.677 1.00 91.56 104 ASP A N 1
ATOM 798 C CA . ASP A 1 104 ? -8.269 4.213 21.474 1.00 91.56 104 ASP A CA 1
ATOM 799 C C . ASP A 1 104 ? -8.474 2.995 20.561 1.00 91.56 104 ASP A C 1
ATOM 801 O O . ASP A 1 104 ? -9.424 2.235 20.752 1.00 91.56 104 ASP A O 1
ATOM 805 N N . ILE A 1 105 ? -7.581 2.810 19.582 1.00 91.50 105 ILE A N 1
ATOM 806 C CA . ILE A 1 105 ? -7.586 1.666 18.662 1.00 91.50 105 ILE A CA 1
ATOM 807 C C . ILE A 1 105 ? -7.161 0.392 19.397 1.00 91.50 105 ILE A C 1
ATOM 809 O O . ILE A 1 105 ? -7.889 -0.595 19.353 1.00 91.50 105 ILE A O 1
ATOM 813 N N . GLU A 1 106 ? -6.047 0.421 20.130 1.00 91.81 106 GLU A N 1
ATOM 814 C CA . GLU A 1 106 ? -5.560 -0.730 20.908 1.00 91.81 106 GLU A CA 1
ATOM 815 C C . GLU A 1 106 ? -6.606 -1.223 21.914 1.00 91.81 106 GLU A C 1
ATOM 817 O O . GLU A 1 106 ? -6.842 -2.423 22.061 1.00 91.81 106 GLU A O 1
ATOM 822 N N . ARG A 1 107 ? -7.280 -0.291 22.595 1.00 91.50 107 ARG A N 1
ATOM 823 C CA . ARG A 1 107 ? -8.358 -0.628 23.523 1.00 91.50 107 ARG A CA 1
ATOM 824 C C . ARG A 1 107 ? -9.547 -1.268 22.809 1.00 91.50 107 ARG A C 1
ATOM 826 O O . ARG A 1 107 ? -10.117 -2.227 23.321 1.00 91.50 107 ARG A O 1
ATOM 833 N N . LEU A 1 108 ? -9.917 -0.752 21.637 1.00 89.38 108 LEU A N 1
ATOM 834 C CA . LEU A 1 108 ? -10.997 -1.326 20.841 1.00 89.38 108 LEU A CA 1
ATOM 835 C C . LEU A 1 108 ? -10.683 -2.770 20.429 1.00 89.38 108 LEU A C 1
ATOM 837 O O . LEU A 1 108 ? -11.556 -3.630 20.510 1.00 89.38 108 LEU A O 1
ATOM 841 N N . GLU A 1 109 ? -9.450 -3.043 20.006 1.00 88.81 109 GLU A N 1
ATOM 842 C CA . GLU A 1 109 ? -9.017 -4.396 19.649 1.00 88.81 109 GLU A CA 1
ATOM 843 C C . GLU A 1 109 ? -9.144 -5.360 20.837 1.00 88.81 109 GLU A C 1
ATOM 845 O O . GLU A 1 109 ? -9.686 -6.455 20.680 1.00 88.81 109 GLU A O 1
ATOM 850 N N . GLN A 1 110 ? -8.732 -4.935 22.036 1.00 89.25 110 GLN A N 1
ATOM 851 C CA . GLN A 1 110 ? -8.875 -5.724 23.266 1.00 89.25 110 GLN A CA 1
ATOM 852 C C . GLN A 1 110 ? -10.342 -6.012 23.607 1.00 89.25 110 GLN A C 1
ATOM 854 O O . GLN A 1 110 ? -10.677 -7.153 23.928 1.00 89.25 110 GLN A O 1
ATOM 859 N N . ASP A 1 111 ? -11.221 -5.012 23.494 1.00 88.56 111 ASP A N 1
ATOM 860 C CA . ASP A 1 111 ? -12.656 -5.170 23.753 1.00 88.56 111 ASP A CA 1
ATOM 861 C C . ASP A 1 111 ? -13.293 -6.182 22.775 1.00 88.56 111 ASP A C 1
ATOM 863 O O . ASP A 1 111 ? -14.122 -7.007 23.171 1.00 88.56 111 ASP A O 1
ATOM 867 N N . ILE A 1 112 ? -12.876 -6.167 21.502 1.00 86.94 112 ILE A N 1
ATOM 868 C CA . ILE A 1 112 ? -13.334 -7.124 20.482 1.00 86.94 112 ILE A CA 1
ATOM 869 C C . ILE A 1 112 ? -12.824 -8.534 20.790 1.00 86.94 112 ILE A C 1
ATOM 871 O O . ILE A 1 112 ? -13.587 -9.494 20.692 1.00 86.94 112 ILE A O 1
ATOM 875 N N . MET A 1 113 ? -11.553 -8.680 21.176 1.00 82.06 113 MET A N 1
ATOM 876 C CA . MET A 1 113 ? -10.978 -9.978 21.546 1.00 82.06 113 MET A CA 1
ATOM 877 C C . MET A 1 113 ? -11.680 -10.583 22.764 1.00 82.06 113 MET A C 1
ATOM 879 O O . MET A 1 113 ? -12.088 -11.740 22.702 1.00 82.06 113 MET A O 1
ATOM 883 N N . ALA A 1 114 ? -11.906 -9.792 23.817 1.00 83.38 114 ALA A N 1
ATOM 884 C CA . ALA A 1 114 ? -12.631 -10.233 25.007 1.00 83.38 114 ALA A CA 1
ATOM 885 C C . ALA A 1 114 ? -14.076 -10.657 24.682 1.00 83.38 114 ALA A C 1
ATOM 887 O O . ALA A 1 114 ? -14.553 -11.673 25.178 1.00 83.38 114 ALA A O 1
ATOM 888 N N . SER A 1 115 ? -14.748 -9.937 23.779 1.00 76.94 115 SER A N 1
ATOM 889 C CA . SER A 1 115 ? -16.122 -10.254 23.360 1.00 76.94 115 SER A CA 1
ATOM 890 C C . SER A 1 115 ? -16.237 -11.540 22.525 1.00 76.94 115 SER A C 1
ATOM 892 O O . SER A 1 115 ? -17.324 -12.105 22.426 1.00 76.94 115 SER A O 1
ATOM 894 N N . ASN A 1 116 ? -15.142 -12.020 21.920 1.00 69.50 116 ASN A N 1
ATOM 895 C CA . ASN A 1 116 ? -15.123 -13.273 21.155 1.00 69.50 116 ASN A CA 1
ATOM 896 C C . ASN A 1 116 ? -14.931 -14.522 22.042 1.00 69.50 116 ASN A C 1
ATOM 898 O O . ASN A 1 116 ? -15.263 -15.625 21.607 1.00 69.50 116 ASN A O 1
ATOM 902 N N . GLU A 1 117 ? -14.417 -14.374 23.268 1.00 64.50 117 GLU A N 1
ATOM 903 C CA . GLU A 1 117 ? -14.164 -15.491 24.197 1.00 64.50 117 GLU A CA 1
ATOM 904 C C . GLU A 1 117 ? -15.396 -15.880 25.039 1.00 64.50 117 GLU A C 1
ATOM 906 O O . GLU A 1 117 ? -15.452 -16.981 25.584 1.00 64.50 117 GLU A O 1
ATOM 911 N N . ASP A 1 118 ? -16.432 -15.036 25.069 1.00 57.97 118 ASP A N 1
ATOM 912 C CA . ASP A 1 118 ? -17.643 -15.209 25.888 1.00 57.97 118 ASP A CA 1
ATOM 913 C C . ASP A 1 118 ? -18.733 -16.104 25.259 1.00 57.97 118 ASP A C 1
ATOM 915 O O . ASP A 1 118 ? -19.869 -16.130 25.735 1.00 57.97 118 ASP A O 1
ATOM 919 N N . THR A 1 119 ? -18.431 -16.888 24.214 1.00 49.66 119 THR A N 1
ATOM 920 C CA . THR A 1 119 ? -19.398 -17.883 23.709 1.00 49.66 119 THR A CA 1
ATOM 921 C C . THR A 1 119 ? -19.389 -19.098 24.646 1.00 49.66 119 THR A C 1
ATOM 923 O O . THR A 1 119 ? -18.436 -19.883 24.602 1.00 49.66 119 THR A O 1
ATOM 926 N N . PRO A 1 120 ? -20.416 -19.331 25.492 1.00 44.75 120 PRO A N 1
ATOM 927 C CA . PRO A 1 120 ? -20.429 -20.521 26.320 1.00 44.75 120 PRO A CA 1
ATOM 928 C C . PRO A 1 120 ? -20.638 -21.709 25.390 1.00 44.75 120 PRO A C 1
ATOM 930 O O . PRO A 1 120 ? -21.588 -21.730 24.604 1.00 44.75 120 PRO A O 1
ATOM 933 N N . SER A 1 121 ? -19.774 -22.716 25.513 1.00 45.66 121 SER A N 1
ATOM 934 C CA . SER A 1 121 ? -20.015 -24.064 24.998 1.00 45.66 121 SER A CA 1
ATOM 935 C C . SER A 1 121 ? -21.294 -24.619 25.635 1.00 45.66 121 SER A C 1
ATOM 937 O O . SER A 1 121 ? -21.258 -25.350 26.621 1.00 45.66 121 SER A O 1
ATOM 939 N N . THR A 1 122 ? -22.451 -24.223 25.108 1.00 52.69 122 THR A N 1
ATOM 940 C CA . THR A 1 122 ? -23.744 -24.798 25.461 1.00 52.69 122 THR A CA 1
ATOM 941 C C . THR A 1 122 ? -23.912 -26.052 24.629 1.00 52.69 122 THR A C 1
ATOM 943 O O . THR A 1 122 ? -24.527 -26.017 23.574 1.00 52.69 122 THR A O 1
ATOM 946 N N . GLU A 1 123 ? -23.327 -27.148 25.106 1.00 48.25 123 GLU A N 1
ATOM 947 C CA . GLU A 1 123 ? -23.902 -28.487 24.958 1.00 48.25 123 GLU A CA 1
ATOM 948 C C . GLU A 1 123 ? -23.231 -29.462 25.934 1.00 48.25 123 GLU A C 1
ATOM 950 O O . GLU A 1 123 ? -22.445 -30.340 25.593 1.00 48.25 123 GLU A O 1
ATOM 955 N N . ALA A 1 124 ? -23.575 -29.297 27.208 1.00 46.84 124 ALA A N 1
ATOM 956 C CA . ALA A 1 124 ? -23.518 -30.368 28.187 1.00 46.84 124 ALA A CA 1
ATOM 957 C C . ALA A 1 124 ? -24.765 -30.270 29.071 1.00 46.84 124 ALA A C 1
ATOM 959 O O .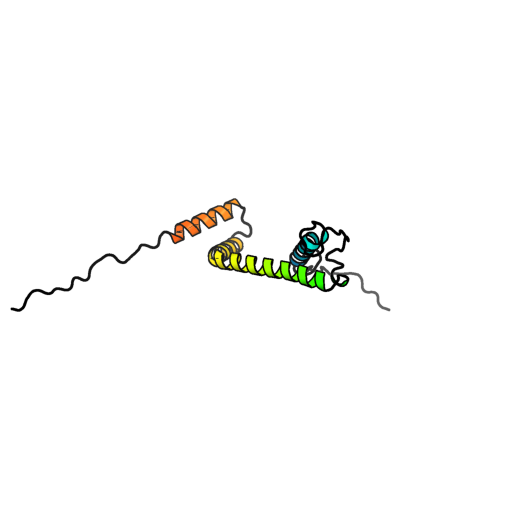 ALA A 1 124 ? -24.770 -29.543 30.059 1.00 46.84 124 ALA A O 1
ATOM 960 N N . ALA A 1 125 ? -25.838 -30.965 28.677 1.00 44.91 125 ALA A N 1
ATOM 961 C CA . ALA A 1 125 ? -26.515 -31.965 29.510 1.00 44.91 125 ALA A CA 1
ATOM 962 C C . ALA A 1 125 ? -27.964 -32.244 29.067 1.00 44.91 125 ALA A C 1
ATOM 964 O O . ALA A 1 125 ? -28.804 -31.354 28.990 1.00 44.91 125 ALA A O 1
ATOM 965 N N . SER A 1 126 ? -28.251 -33.547 29.014 1.00 40.81 126 SER A N 1
ATOM 966 C CA . SER A 1 126 ? -29.490 -34.173 29.492 1.00 40.81 126 SER A CA 1
ATOM 967 C C . SER A 1 126 ? -30.636 -34.380 28.497 1.00 40.81 126 SER A C 1
ATOM 969 O O . SER A 1 126 ? -31.538 -33.566 28.338 1.00 40.81 126 SER A O 1
ATOM 971 N N . GLY A 1 127 ? -30.657 -35.592 27.945 1.00 37.53 127 GLY A N 1
ATOM 972 C CA . GLY A 1 127 ? -31.849 -36.251 27.423 1.00 37.53 127 GLY A CA 1
ATOM 973 C C . GLY A 1 127 ? -31.715 -37.757 27.626 1.00 37.53 127 GLY A C 1
ATOM 974 O O . GLY A 1 127 ? -31.477 -38.492 26.674 1.00 37.53 127 GLY A O 1
ATOM 975 N N . GLY A 1 128 ? -31.772 -38.200 28.886 1.00 46.97 128 GLY A N 1
ATOM 976 C CA . GLY A 1 128 ? -31.727 -39.611 29.261 1.00 46.97 128 GLY A CA 1
ATOM 977 C C . GLY A 1 128 ? -32.856 -40.397 28.598 1.00 46.97 128 GLY A C 1
ATOM 978 O O . GLY A 1 128 ? -34.033 -40.127 28.832 1.00 46.97 128 GLY A O 1
ATOM 979 N N . GLN A 1 129 ? -32.495 -41.374 27.768 1.00 53.81 129 GLN A N 1
ATOM 980 C CA . GLN A 1 129 ? -33.447 -42.334 27.230 1.00 53.81 129 GLN A CA 1
ATOM 981 C C . GLN A 1 129 ? -33.566 -43.502 28.206 1.00 53.81 129 GLN A C 1
ATOM 983 O O . GLN A 1 129 ? -32.645 -44.295 28.391 1.00 53.81 129 GLN A O 1
ATOM 988 N N . ASN A 1 130 ? -34.723 -43.552 28.861 1.00 51.19 130 ASN A N 1
ATOM 989 C CA . ASN A 1 130 ? -35.183 -44.667 29.668 1.00 51.19 130 ASN A CA 1
ATOM 990 C C . ASN A 1 130 ? -35.282 -45.929 28.804 1.00 51.19 130 ASN A C 1
ATOM 992 O O . ASN A 1 130 ? -36.108 -45.986 27.896 1.00 51.19 130 ASN A O 1
ATOM 996 N N . THR A 1 131 ? -34.533 -46.971 29.152 1.00 50.59 131 THR A N 1
ATOM 997 C CA . THR A 1 131 ? -34.890 -48.349 28.795 1.00 50.59 131 THR A CA 1
ATOM 998 C C . THR A 1 131 ? -34.809 -49.203 30.052 1.00 50.59 131 THR A C 1
ATOM 1000 O O . THR A 1 131 ? -33.767 -49.770 30.377 1.00 50.59 131 THR A O 1
ATOM 1003 N N . CYS A 1 132 ? -35.917 -49.242 30.792 1.00 44.81 132 CYS A N 1
ATOM 1004 C CA . CYS A 1 132 ? -36.175 -50.276 31.784 1.00 44.81 132 CYS A CA 1
ATOM 1005 C C . CYS A 1 132 ? -36.956 -51.408 31.094 1.00 44.81 132 CYS A C 1
ATOM 1007 O O . CYS A 1 132 ? -38.003 -51.153 30.507 1.00 44.81 132 CYS A O 1
ATOM 1009 N N . LEU A 1 133 ? -36.354 -52.599 31.144 1.00 47.41 133 LEU A N 1
ATOM 1010 C CA . LEU A 1 133 ? -36.803 -53.963 30.832 1.00 47.41 133 LEU A CA 1
ATOM 1011 C C . LEU A 1 133 ? -38.293 -54.227 30.507 1.00 47.41 133 LEU A C 1
ATOM 1013 O O . LEU A 1 133 ? -39.166 -54.017 31.343 1.00 47.41 133 LEU A O 1
ATOM 1017 N N . GLU A 1 134 ? -38.511 -54.946 29.402 1.00 43.75 134 GLU A N 1
ATOM 1018 C CA . GLU A 1 134 ? -39.378 -56.136 29.364 1.00 43.75 134 GLU A CA 1
ATOM 1019 C C . GLU A 1 134 ? -38.494 -57.338 28.995 1.00 43.75 134 GLU A C 1
ATOM 1021 O O . GLU A 1 134 ? -38.013 -57.362 27.865 1.00 43.75 134 GLU A O 1
ATOM 1026 N N . ILE A 1 135 ? -38.215 -58.245 29.951 1.00 54.38 135 ILE A N 1
ATOM 1027 C CA . ILE A 1 135 ? -38.411 -59.722 29.934 1.00 54.38 135 ILE A CA 1
ATOM 1028 C C . ILE A 1 135 ? -38.385 -60.194 31.394 1.00 54.38 135 ILE A C 1
ATOM 1030 O O . ILE A 1 135 ? -37.422 -59.824 32.105 1.00 54.38 135 ILE A O 1
#

Radius of gyration: 28.35 Å; chains: 1; bounding box: 62×101×58 Å

Secondary structure (DSSP, 8-state):
--------------TTSSTTSHHHHHHHHHHIIIIISS-STT-S------GGGGGGS-HHHHHHHHHHHHHHHHHHHHHHHHTHHHHHHHHHHHHHHS---HHHHHHHHHHHHHHHH------------------

Foldseek 3Di:
DDDDDDDDDPPPPPCCDDCNNPVVVLLQVLLCCQAVPQVHPNGPHHDPDGSVRCVVDDPVSVVSSVVSVVVVVVVVVVVCVVCVVLVVQVVVVCVVPVDDDPVNSVVSVVVVVVVVVPPDPPDDDDDDDDDDDDD

InterPro domains:
  IPR037219 Peptidase M41-like [G3DSA:1.20.58.760] (9-118)
  IPR037219 Peptidase M41-like [SSF140990] (16-111)

Organism: NCBI:txid2716691